Protein AF-A0AAD8BWS2-F1 (afdb_mono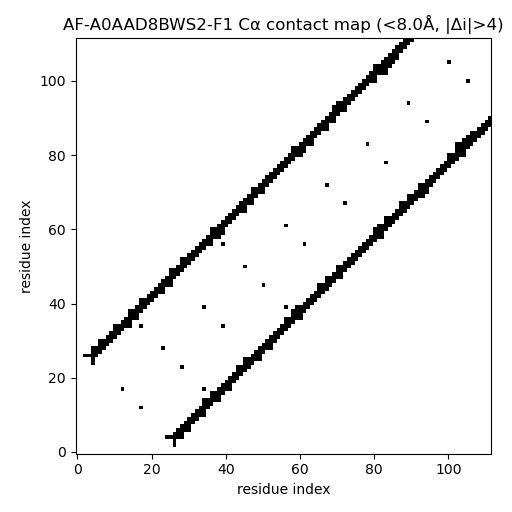mer)

Secondary structure (DSSP, 8-state):
------EEEEEEEESSEEEEEEEEEEEEEEEEEEEESSEEEEEEEEEEEEEEEEEEEEES-EEEEEEEESSSEEEEEEEEESSEEEEEEEESSSEEEEEEEESSSEEEEEE-

pLDDT: mean 70.52, std 8.8, range [29.48, 82.25]

Mean predicted aligned error: 7.91 Å

Radius of gyration: 13.61 Å; Cα contacts (8 Å, |Δi|>4): 308; chains: 1; bounding box: 42×24×35 Å

Sequence (112 aa):
MKCGVPTVLQTKTYGVSTVLQTKTYGVSTVLKTKTCGVQTVLQTKTYGVSTVLKTKTCGVPTVIQTKTCGVPTVLQTKTCGVSTVLQTKTCGVPIVLQTKTCGVPTVLQTKE

Organism: Biomphalaria pfeifferi (NCBI:txid112525)

Solvent-accessible surface area (backbone atoms only — not comparable to full-atom values): 5625 Å² total; per-residue (Å²): 133,86,71,83,47,58,67,49,78,45,81,46,77,48,65,77,38,76,48,80,47,79,47,79,49,50,53,32,38,41,40,38,40,38,41,39,30,52,36,39,39,39,40,40,38,40,38,33,52,39,37,40,40,39,41,38,41,34,39,36,43,36,39,38,40,39,40,42,39,35,45,47,36,40,41,37,41,36,41,31,27,60,22,37,40,38,40,40,39,41,61,51,70,76,46,80,48,79,47,78,50,76,48,66,75,43,80,46,79,47,78,87

Structure (mmCIF, N/CA/C/O backbone):
data_AF-A0AAD8BWS2-F1
#
_entry.id   AF-A0AAD8BWS2-F1
#
loop_
_atom_site.group_PDB
_atom_site.id
_atom_site.type_symbol
_atom_site.label_atom_id
_atom_site.label_alt_id
_atom_site.label_comp_id
_atom_site.label_asym_id
_atom_site.label_entity_id
_atom_site.label_seq_id
_atom_site.pdbx_PDB_ins_code
_atom_site.Cartn_x
_atom_site.Cartn_y
_atom_site.Cartn_z
_atom_site.occupancy
_atom_site.B_iso_or_equiv
_atom_site.auth_seq_id
_atom_site.auth_comp_id
_atom_site.auth_asym_id
_atom_site.auth_atom_id
_atom_site.pdbx_PDB_model_num
ATOM 1 N N . MET A 1 1 ? 24.644 -1.697 -3.549 1.00 29.48 1 MET A N 1
ATOM 2 C CA . MET A 1 1 ? 24.745 -0.515 -4.431 1.00 29.48 1 MET A CA 1
ATOM 3 C C . MET A 1 1 ? 23.506 0.348 -4.244 1.00 29.48 1 MET A C 1
ATOM 5 O O . MET A 1 1 ? 22.401 -0.124 -4.477 1.00 29.48 1 MET A O 1
ATOM 9 N N . LYS A 1 2 ? 23.683 1.568 -3.725 1.00 37.66 2 LYS A N 1
ATOM 10 C CA . LYS A 1 2 ? 22.640 2.598 -3.634 1.00 37.66 2 LYS A CA 1
ATOM 11 C C . LYS A 1 2 ? 22.512 3.248 -5.017 1.00 37.66 2 LYS A C 1
ATOM 13 O O . LYS A 1 2 ? 23.193 4.229 -5.280 1.00 37.66 2 LYS A O 1
ATOM 18 N N . CYS A 1 3 ? 21.686 2.707 -5.908 1.00 38.72 3 CYS A N 1
ATOM 19 C CA . CYS A 1 3 ? 21.147 3.547 -6.979 1.00 38.72 3 CYS A CA 1
ATOM 20 C C . CYS A 1 3 ? 20.150 4.488 -6.302 1.00 38.72 3 CYS A C 1
ATOM 22 O O . CYS A 1 3 ? 19.246 4.016 -5.616 1.00 38.72 3 CYS A O 1
ATOM 24 N N . GLY A 1 4 ? 20.395 5.797 -6.377 1.00 48.97 4 GLY A N 1
ATOM 25 C CA . GLY A 1 4 ? 19.571 6.812 -5.728 1.00 48.97 4 GLY A CA 1
ATOM 26 C C . GLY A 1 4 ? 18.121 6.675 -6.173 1.00 48.97 4 GLY A C 1
ATOM 27 O O . GLY A 1 4 ? 17.796 6.979 -7.313 1.00 48.97 4 GLY A O 1
ATOM 28 N N . VAL A 1 5 ? 17.268 6.174 -5.282 1.00 57.41 5 VAL A N 1
ATOM 29 C CA . VAL A 1 5 ? 15.840 6.001 -5.543 1.00 57.41 5 VAL A CA 1
ATOM 30 C C . VAL A 1 5 ? 15.141 7.278 -5.092 1.00 57.41 5 VAL A C 1
ATOM 32 O O . VAL A 1 5 ? 15.016 7.474 -3.878 1.00 57.41 5 VAL A O 1
ATOM 35 N N . PRO A 1 6 ? 14.672 8.160 -5.993 1.00 61.84 6 PRO A N 1
ATOM 36 C CA . PRO A 1 6 ? 13.713 9.193 -5.628 1.00 61.84 6 PRO A CA 1
ATOM 37 C C . PRO A 1 6 ? 12.476 8.536 -5.004 1.00 61.84 6 PRO A C 1
ATOM 39 O O . PRO A 1 6 ? 11.616 7.962 -5.677 1.00 61.84 6 PRO A O 1
ATOM 42 N N . THR A 1 7 ? 12.426 8.598 -3.675 1.00 66.94 7 THR A N 1
ATOM 43 C CA . THR A 1 7 ? 11.293 8.163 -2.866 1.00 66.94 7 THR A CA 1
ATOM 44 C C . THR A 1 7 ? 10.640 9.407 -2.303 1.00 66.94 7 THR A C 1
ATOM 46 O O . THR A 1 7 ? 11.205 10.083 -1.447 1.00 66.94 7 THR A O 1
ATOM 49 N N . VAL A 1 8 ? 9.444 9.719 -2.791 1.00 73.81 8 VAL A N 1
ATOM 50 C CA . VAL A 1 8 ? 8.647 10.821 -2.254 1.00 73.81 8 VAL A CA 1
ATOM 51 C C . VAL A 1 8 ? 7.618 10.231 -1.308 1.00 73.81 8 VAL A C 1
ATOM 53 O O . VAL A 1 8 ? 6.683 9.559 -1.745 1.00 73.81 8 VAL A O 1
ATOM 56 N N . LEU A 1 9 ? 7.789 10.500 -0.014 1.00 74.75 9 LEU A N 1
ATOM 57 C CA . LEU A 1 9 ? 6.851 10.101 1.025 1.00 74.75 9 LEU A CA 1
ATOM 58 C C . LEU A 1 9 ? 6.090 11.319 1.550 1.00 74.75 9 LEU A C 1
ATOM 60 O O . LEU A 1 9 ? 6.687 12.266 2.049 1.00 74.75 9 LEU A O 1
ATOM 64 N N . GLN A 1 10 ? 4.762 11.282 1.461 1.00 79.50 10 GLN A N 1
ATOM 65 C CA . GLN A 1 10 ? 3.889 12.282 2.072 1.00 79.50 10 GLN A CA 1
ATOM 66 C C . GLN A 1 10 ? 2.876 11.596 2.978 1.00 79.50 10 GLN A C 1
ATOM 68 O O . GLN A 1 10 ? 2.039 10.823 2.512 1.00 79.50 10 GLN A O 1
ATOM 73 N N . THR A 1 11 ? 2.925 11.915 4.267 1.00 73.25 11 THR A N 1
ATOM 74 C CA . THR A 1 11 ? 2.021 11.376 5.285 1.00 73.25 11 THR A CA 1
ATOM 75 C C . THR A 1 11 ? 1.293 12.509 5.988 1.00 73.25 11 THR A C 1
ATOM 77 O O . THR A 1 11 ? 1.924 13.431 6.497 1.00 73.25 11 THR A O 1
ATOM 80 N N . LYS A 1 12 ? -0.037 12.438 6.040 1.00 80.50 12 LYS A N 1
ATOM 81 C CA . LYS A 1 12 ? -0.853 13.280 6.920 1.00 80.50 12 LYS A CA 1
ATOM 82 C C . LYS A 1 12 ? -1.687 12.389 7.823 1.00 80.50 12 LYS A C 1
ATOM 84 O O . LYS A 1 12 ? -2.546 11.669 7.320 1.00 80.50 12 LYS A O 1
ATOM 89 N N . THR A 1 13 ? -1.451 12.491 9.121 1.00 70.38 13 THR A N 1
ATOM 90 C CA . THR A 1 13 ? -2.121 11.686 10.139 1.00 70.38 13 THR A CA 1
ATOM 91 C C . THR A 1 13 ? -2.913 12.586 11.069 1.00 70.38 13 THR A C 1
ATOM 93 O O . THR A 1 13 ? -2.386 13.577 11.563 1.00 70.38 13 THR A O 1
ATOM 96 N N . TYR A 1 14 ? -4.160 12.210 11.326 1.00 71.00 14 TYR A N 1
ATOM 97 C CA . TYR A 1 14 ? -5.024 12.827 12.323 1.00 71.00 14 TYR A CA 1
ATOM 98 C C . TYR A 1 14 ? -5.547 11.714 13.241 1.00 71.00 14 TYR A C 1
ATOM 100 O O . TYR A 1 14 ? -6.373 10.911 12.814 1.00 71.00 14 TYR A O 1
ATOM 108 N N . GLY A 1 15 ? -5.018 11.609 14.463 1.00 65.75 15 GLY A N 1
ATOM 109 C CA . GLY A 1 15 ? -5.381 10.568 15.434 1.00 65.75 15 GLY A CA 1
ATOM 110 C C . GLY A 1 15 ? -4.202 10.068 16.276 1.00 65.75 15 GLY A C 1
ATOM 111 O O . GLY A 1 15 ? -3.128 10.660 16.246 1.00 65.75 15 GLY A O 1
ATOM 112 N N . VAL A 1 16 ? -4.418 9.003 17.055 1.00 63.88 16 VAL A N 1
ATOM 113 C CA . VAL A 1 16 ? -3.568 8.642 18.211 1.00 63.88 16 VAL A CA 1
ATOM 114 C C . VAL A 1 16 ? -2.306 7.856 17.827 1.00 63.88 16 VAL A C 1
ATOM 116 O O . VAL A 1 16 ? -1.267 8.018 18.461 1.00 63.88 16 VAL A O 1
ATOM 119 N N . SER A 1 17 ? -2.349 7.004 16.797 1.00 67.75 17 SER A N 1
ATOM 120 C CA . SER A 1 17 ? -1.184 6.210 16.383 1.00 67.75 17 SER A CA 1
ATOM 121 C C . SER A 1 17 ? -1.214 5.802 14.912 1.00 67.75 17 SER A C 1
ATOM 123 O O . SER A 1 17 ? -2.202 5.279 14.393 1.00 67.75 17 SER A O 1
ATOM 125 N N . THR A 1 18 ? -0.095 6.022 14.217 1.00 68.81 18 THR A N 1
ATOM 126 C CA . THR A 1 18 ? 0.134 5.537 12.850 1.00 68.81 18 THR A CA 1
ATOM 127 C C . THR A 1 18 ? 1.527 4.944 12.732 1.00 68.81 18 THR A C 1
ATOM 129 O O . THR A 1 18 ? 2.516 5.619 13.000 1.00 68.81 18 THR A O 1
ATOM 132 N N . VAL A 1 19 ? 1.598 3.695 12.276 1.00 76.12 19 VAL A N 1
ATOM 133 C CA . VAL A 1 19 ? 2.853 3.018 11.947 1.00 76.12 19 VAL A CA 1
ATOM 134 C C . VAL A 1 19 ? 2.942 2.879 10.436 1.00 76.12 19 VAL A C 1
ATOM 136 O O . VAL A 1 19 ? 2.071 2.275 9.807 1.00 76.12 19 VAL A O 1
ATOM 139 N N . LEU A 1 20 ? 4.009 3.422 9.854 1.00 73.12 20 LEU A N 1
ATOM 140 C CA . LEU A 1 20 ? 4.304 3.298 8.435 1.00 73.12 20 LEU A CA 1
ATOM 141 C C . LEU A 1 20 ? 5.633 2.575 8.238 1.00 73.12 20 LEU A C 1
ATOM 143 O O . LEU A 1 20 ? 6.675 3.051 8.679 1.00 73.12 20 LEU A O 1
ATOM 147 N N . GLN A 1 21 ? 5.601 1.463 7.512 1.00 77.81 21 GLN A N 1
ATOM 148 C CA . GLN A 1 21 ? 6.803 0.774 7.059 1.00 77.81 21 GLN A CA 1
ATOM 149 C C . GLN A 1 21 ? 6.801 0.684 5.540 1.00 77.81 21 GLN A C 1
ATOM 151 O O . GLN A 1 21 ? 5.856 0.185 4.929 1.00 77.81 21 GLN A O 1
ATOM 156 N N . THR A 1 22 ? 7.882 1.161 4.931 1.00 71.50 22 THR A N 1
ATOM 157 C CA . THR A 1 22 ? 8.068 1.123 3.483 1.00 71.50 22 THR A CA 1
ATOM 158 C C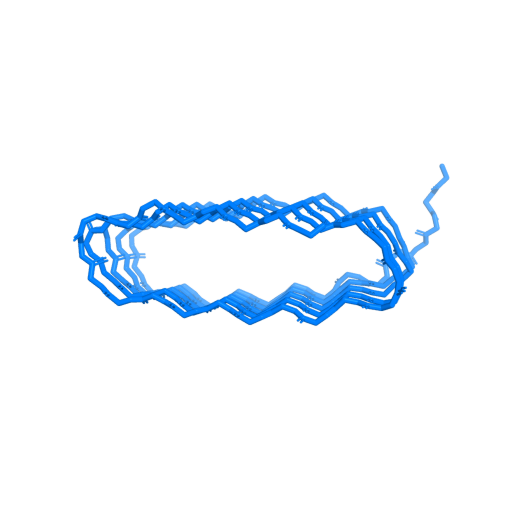 . THR A 1 22 ? 9.409 0.491 3.160 1.00 71.50 22 THR A C 1
ATOM 160 O O . THR A 1 22 ? 10.429 0.815 3.765 1.00 71.50 22 THR A O 1
ATOM 163 N N . LYS A 1 23 ? 9.402 -0.454 2.223 1.00 76.88 23 LYS A N 1
ATOM 164 C CA . LYS A 1 23 ? 10.612 -1.012 1.624 1.00 76.88 23 LYS A CA 1
ATOM 165 C C . LYS A 1 23 ? 10.458 -0.964 0.118 1.00 76.88 23 LYS A C 1
ATOM 167 O O . LYS A 1 23 ? 9.590 -1.635 -0.438 1.00 76.88 23 LYS A O 1
ATOM 172 N N . THR A 1 24 ? 11.327 -0.195 -0.513 1.00 69.25 24 THR A N 1
ATOM 173 C CA . THR A 1 24 ? 11.288 0.052 -1.947 1.00 69.25 24 THR A CA 1
ATOM 174 C C . THR A 1 24 ? 12.610 -0.358 -2.566 1.00 69.25 24 THR A C 1
ATOM 176 O O . THR A 1 24 ? 13.672 0.035 -2.087 1.00 69.25 24 THR A O 1
ATOM 179 N N . TYR A 1 25 ? 12.530 -1.122 -3.648 1.00 70.81 25 TYR A N 1
ATOM 180 C CA . TYR A 1 25 ? 13.660 -1.508 -4.481 1.00 70.81 25 TYR A CA 1
ATOM 181 C C . TYR A 1 25 ? 13.296 -1.166 -5.926 1.00 70.81 25 TYR A C 1
ATOM 183 O O . TYR A 1 25 ? 12.405 -1.787 -6.505 1.00 70.81 25 TYR A O 1
ATOM 191 N N . GLY A 1 26 ? 13.904 -0.124 -6.491 1.00 66.56 26 GLY A N 1
ATOM 192 C CA . GLY A 1 26 ? 13.385 0.450 -7.728 1.00 66.56 26 GLY A CA 1
ATOM 193 C C . GLY A 1 26 ? 13.991 1.784 -8.122 1.00 66.56 26 GLY A C 1
ATOM 194 O O . GLY A 1 26 ? 14.881 2.271 -7.439 1.00 66.56 26 GLY A O 1
ATOM 195 N N . VAL A 1 27 ? 13.495 2.377 -9.210 1.00 65.06 27 VAL A N 1
ATOM 196 C CA . VAL A 1 27 ? 13.990 3.668 -9.727 1.00 65.06 27 VAL A CA 1
ATOM 197 C C . VAL A 1 27 ? 13.170 4.840 -9.191 1.00 65.06 27 VAL A C 1
ATOM 199 O O . VAL A 1 27 ? 13.724 5.900 -8.940 1.00 65.06 27 VAL A O 1
ATOM 202 N N . SER A 1 28 ? 11.860 4.697 -8.982 1.00 69.00 28 SER A N 1
ATOM 203 C CA . SER A 1 28 ? 11.006 5.789 -8.495 1.00 69.00 28 SER A CA 1
ATOM 204 C C . SER A 1 28 ? 9.791 5.276 -7.729 1.00 69.00 28 SER A C 1
ATOM 206 O O . SER A 1 28 ? 9.070 4.382 -8.179 1.00 69.00 28 SER A O 1
ATOM 208 N N . THR A 1 29 ? 9.526 5.853 -6.554 1.00 71.38 29 THR A N 1
ATOM 209 C CA . THR A 1 29 ? 8.325 5.532 -5.768 1.00 71.38 29 THR A CA 1
ATOM 210 C C . THR A 1 29 ? 7.719 6.768 -5.136 1.00 71.38 29 THR A C 1
ATOM 212 O O . THR A 1 29 ? 8.390 7.547 -4.461 1.00 71.38 29 THR A O 1
ATOM 215 N N . VAL A 1 30 ? 6.411 6.921 -5.326 1.00 77.19 30 VAL A N 1
ATOM 216 C CA . VAL A 1 30 ? 5.624 7.971 -4.686 1.00 77.19 30 VAL A CA 1
ATOM 217 C C . VAL A 1 30 ? 4.606 7.318 -3.767 1.00 77.19 30 VAL A C 1
ATOM 219 O O . VAL A 1 30 ? 3.698 6.630 -4.235 1.00 77.19 30 VAL A O 1
ATOM 222 N N . LEU A 1 31 ? 4.733 7.574 -2.465 1.00 75.38 31 LEU A N 1
ATOM 223 C CA . LEU A 1 31 ? 3.762 7.160 -1.462 1.00 75.38 31 LEU A CA 1
ATOM 224 C C . LEU A 1 31 ? 3.059 8.381 -0.877 1.00 75.38 31 LEU A C 1
ATOM 226 O O . LEU A 1 31 ? 3.689 9.260 -0.286 1.00 75.38 31 LEU A O 1
ATOM 230 N N . LYS A 1 32 ? 1.733 8.416 -1.012 1.00 81.25 32 LYS A N 1
ATOM 231 C CA . LYS A 1 32 ? 0.885 9.409 -0.350 1.00 81.25 32 LYS A CA 1
ATOM 232 C C . LYS A 1 32 ? -0.105 8.712 0.564 1.00 81.25 32 LYS A C 1
ATOM 234 O O . LYS A 1 32 ? -0.979 7.989 0.089 1.00 81.25 32 LYS A O 1
ATOM 239 N N . THR A 1 33 ? -0.010 9.000 1.854 1.00 77.19 33 THR A N 1
ATOM 240 C CA . THR A 1 33 ? -0.869 8.425 2.885 1.00 77.19 33 THR A CA 1
ATOM 241 C C . THR A 1 33 ? -1.596 9.535 3.627 1.00 77.19 33 THR A C 1
ATOM 243 O O . THR A 1 33 ? -0.980 10.481 4.120 1.00 77.19 33 THR A O 1
ATOM 246 N N . LYS A 1 34 ? -2.919 9.422 3.721 1.00 80.88 34 LYS A N 1
ATOM 247 C CA . LYS A 1 34 ? -3.743 10.265 4.585 1.00 80.88 34 LYS A CA 1
ATOM 248 C C . LYS A 1 34 ? -4.561 9.384 5.518 1.00 80.88 34 LYS A C 1
ATOM 250 O O . LYS A 1 34 ? -5.423 8.649 5.052 1.00 80.88 34 LYS A O 1
ATOM 255 N N . THR A 1 35 ? -4.311 9.483 6.810 1.00 72.38 35 THR A N 1
ATOM 256 C CA . THR A 1 35 ? -4.933 8.669 7.858 1.00 72.38 35 THR A CA 1
ATOM 257 C C . THR A 1 35 ? -5.721 9.563 8.809 1.00 72.38 35 THR A C 1
ATOM 259 O O . THR A 1 35 ? -5.265 10.643 9.186 1.00 72.38 35 THR A O 1
ATOM 262 N N . CYS A 1 36 ? -6.930 9.138 9.169 1.00 69.94 36 CYS A N 1
ATOM 263 C CA . CYS A 1 36 ? -7.813 9.839 10.099 1.00 69.94 36 CYS A CA 1
ATOM 264 C C . CYS A 1 36 ? -8.460 8.822 11.056 1.00 69.94 36 CYS A C 1
ATOM 266 O O . CYS A 1 36 ? -9.438 8.182 10.689 1.00 69.94 36 CYS A O 1
ATOM 268 N N . GLY A 1 37 ? -7.905 8.612 12.251 1.00 68.50 37 GLY A N 1
ATOM 269 C CA . GLY A 1 37 ? -8.377 7.589 13.193 1.00 68.50 37 GLY A CA 1
ATOM 270 C C . GLY A 1 37 ? -7.344 7.174 14.248 1.00 68.50 37 GLY A C 1
ATOM 271 O O . GLY A 1 37 ? -6.187 7.575 14.201 1.00 68.50 37 GLY A O 1
ATOM 272 N N . VAL A 1 38 ? -7.766 6.373 15.226 1.00 66.69 38 VAL A N 1
ATOM 273 C CA . VAL A 1 38 ? -7.000 6.046 16.445 1.00 66.69 38 VAL A CA 1
ATOM 274 C C . VAL A 1 38 ? -5.803 5.122 16.178 1.00 66.69 38 VAL A C 1
ATOM 276 O O . VAL A 1 38 ? -4.739 5.377 16.731 1.00 66.69 38 VAL A O 1
ATOM 279 N N . GLN A 1 39 ? -5.925 4.095 15.324 1.00 71.44 39 GLN A N 1
ATOM 280 C CA . GLN A 1 39 ? -4.818 3.171 15.014 1.00 71.44 39 GLN A CA 1
ATOM 281 C C . GLN A 1 39 ? -4.784 2.791 13.530 1.00 71.44 39 GLN A C 1
ATOM 283 O O . GLN A 1 39 ? -5.712 2.152 13.029 1.00 71.44 39 GLN A O 1
ATOM 288 N N . THR A 1 40 ? -3.705 3.156 12.827 1.00 72.19 40 THR A N 1
ATOM 289 C CA . THR A 1 40 ? -3.431 2.675 11.461 1.00 72.19 40 THR A CA 1
ATOM 290 C C . THR A 1 40 ? -2.043 2.053 11.332 1.00 72.19 40 THR A C 1
ATOM 292 O O . THR A 1 40 ? -1.046 2.660 11.715 1.00 72.19 40 THR A O 1
ATOM 295 N N . VAL A 1 41 ? -1.966 0.877 10.711 1.00 78.62 41 VAL A N 1
ATOM 296 C CA . VAL A 1 41 ? -0.710 0.243 10.298 1.00 78.62 41 VAL A CA 1
ATOM 297 C C . VAL A 1 41 ? -0.690 0.128 8.779 1.00 78.62 41 VAL A C 1
ATOM 299 O O . VAL A 1 41 ? -1.569 -0.497 8.189 1.00 78.62 41 VAL A O 1
ATOM 302 N N . LEU A 1 42 ? 0.323 0.711 8.140 1.00 75.62 42 LEU A N 1
ATOM 303 C CA . LEU A 1 42 ? 0.556 0.594 6.703 1.00 75.62 42 LEU A CA 1
ATOM 304 C C . LEU A 1 42 ? 1.928 -0.035 6.453 1.00 75.62 42 LEU A C 1
ATOM 306 O O . LEU A 1 42 ? 2.957 0.520 6.839 1.00 75.62 42 LEU A O 1
ATOM 310 N N . GLN A 1 43 ? 1.942 -1.181 5.777 1.00 81.12 43 GLN A N 1
ATOM 311 C CA . GLN A 1 43 ? 3.161 -1.850 5.332 1.00 81.12 43 GLN A CA 1
ATOM 312 C C . GLN A 1 43 ? 3.172 -1.936 3.812 1.00 81.12 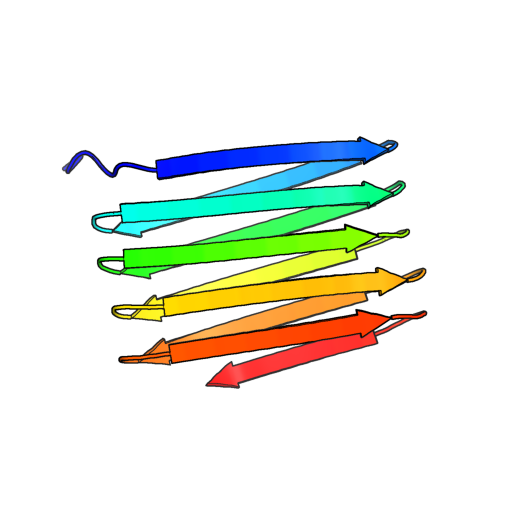43 GLN A C 1
ATOM 314 O O . GLN A 1 43 ? 2.291 -2.540 3.205 1.00 81.12 43 GLN A O 1
ATOM 319 N N . THR A 1 44 ? 4.180 -1.335 3.191 1.00 75.69 44 THR A N 1
ATOM 320 C CA . THR A 1 44 ? 4.346 -1.339 1.736 1.00 75.69 44 THR A CA 1
ATOM 321 C C . THR A 1 44 ? 5.687 -1.950 1.367 1.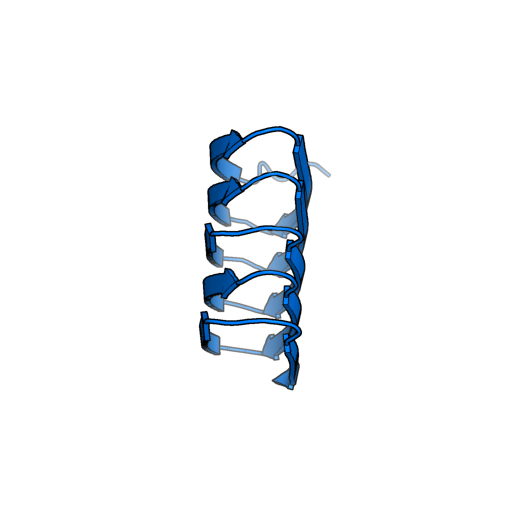00 75.69 44 THR A C 1
ATOM 323 O O . THR A 1 44 ? 6.733 -1.531 1.868 1.00 75.69 44 THR A O 1
ATOM 326 N N . LYS A 1 45 ? 5.659 -2.931 0.467 1.00 78.88 45 LYS A N 1
ATOM 327 C CA . LYS A 1 45 ? 6.844 -3.511 -0.154 1.00 78.88 45 LYS A CA 1
ATOM 328 C C . LYS A 1 45 ? 6.715 -3.397 -1.664 1.00 78.88 45 LYS A C 1
ATOM 330 O O . LYS A 1 45 ? 5.764 -3.921 -2.236 1.00 78.88 45 LYS A O 1
ATOM 335 N N . THR A 1 46 ? 7.675 -2.746 -2.295 1.00 72.00 46 THR A N 1
ATOM 336 C CA . THR A 1 46 ? 7.606 -2.435 -3.719 1.00 72.00 46 THR A CA 1
ATOM 337 C C . THR A 1 46 ? 8.908 -2.798 -4.409 1.00 72.00 46 THR A C 1
ATOM 339 O O . THR A 1 46 ? 9.987 -2.438 -3.936 1.00 72.00 46 THR A O 1
ATOM 342 N N . TYR A 1 47 ? 8.780 -3.501 -5.533 1.00 73.00 47 TYR A N 1
ATOM 343 C CA . TYR A 1 47 ? 9.866 -3.889 -6.425 1.00 73.00 47 TYR A CA 1
ATOM 344 C C . TYR A 1 47 ? 9.518 -3.455 -7.854 1.00 73.00 47 TYR A C 1
ATOM 346 O O . TYR A 1 47 ? 8.557 -3.970 -8.424 1.00 73.00 47 TYR A O 1
ATOM 354 N N . GLY A 1 48 ? 10.255 -2.504 -8.436 1.00 67.69 48 GLY A N 1
ATOM 355 C CA . GLY A 1 48 ? 9.976 -2.044 -9.804 1.00 67.69 48 GLY A CA 1
ATOM 356 C C . GLY A 1 4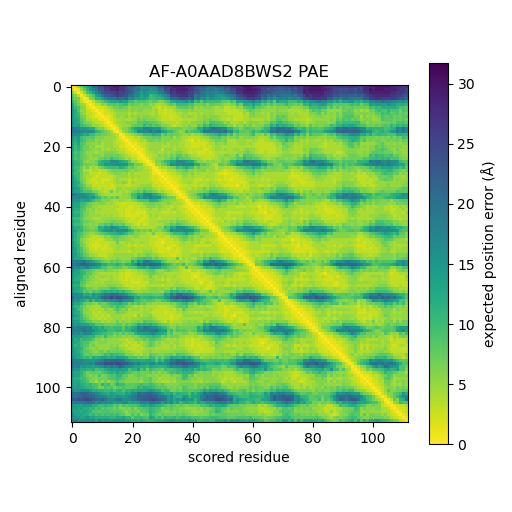8 ? 10.455 -0.632 -10.146 1.00 67.69 48 GLY A C 1
ATOM 357 O O . GLY A 1 48 ? 10.934 0.111 -9.298 1.00 67.69 48 GLY A O 1
ATOM 358 N N . VAL A 1 49 ? 10.331 -0.245 -11.416 1.00 65.38 49 VAL A N 1
ATOM 359 C CA . VAL A 1 49 ? 10.861 1.024 -11.951 1.00 65.38 49 VAL A CA 1
ATOM 360 C C . VAL A 1 49 ? 10.022 2.228 -11.509 1.00 65.38 49 VAL A C 1
ATOM 362 O O . VAL A 1 49 ? 10.595 3.204 -11.037 1.00 65.38 49 VAL A O 1
ATOM 365 N N . SER A 1 50 ? 8.688 2.140 -11.575 1.00 72.69 50 SER A N 1
ATOM 366 C CA . SER A 1 50 ? 7.780 3.248 -11.235 1.00 72.69 50 SER A CA 1
ATOM 367 C C . SER A 1 50 ? 6.543 2.751 -10.494 1.00 72.69 50 SER A C 1
ATOM 369 O O . SER A 1 50 ? 5.717 2.038 -11.065 1.00 72.69 50 SER A O 1
ATOM 371 N N . THR A 1 51 ? 6.397 3.142 -9.224 1.00 72.25 51 THR A N 1
ATOM 372 C CA . THR A 1 51 ? 5.216 2.814 -8.407 1.00 72.25 51 THR A CA 1
ATOM 373 C C . THR A 1 51 ? 4.601 4.056 -7.780 1.00 72.25 51 THR A C 1
ATOM 375 O O . THR A 1 51 ? 5.289 4.868 -7.157 1.00 72.25 51 THR A O 1
ATOM 378 N N . VAL A 1 52 ? 3.279 4.175 -7.896 1.00 77.88 52 VAL A N 1
ATOM 379 C CA . VAL A 1 52 ? 2.499 5.208 -7.212 1.00 77.88 52 VAL A CA 1
ATOM 380 C C . VAL A 1 52 ? 1.478 4.539 -6.305 1.00 77.88 52 VAL A C 1
ATOM 382 O O . VAL A 1 52 ? 0.574 3.854 -6.781 1.00 77.88 52 VAL A O 1
ATOM 385 N N . LEU A 1 53 ? 1.597 4.784 -5.001 1.00 75.94 53 LEU A N 1
ATOM 386 C CA . LEU A 1 53 ? 0.653 4.307 -3.998 1.00 75.94 53 LEU A CA 1
ATOM 387 C C . LEU A 1 53 ? -0.035 5.494 -3.320 1.00 75.94 53 LEU A C 1
ATOM 389 O O . LEU A 1 53 ? 0.610 6.392 -2.772 1.00 75.94 53 LEU A O 1
ATOM 393 N N . LYS A 1 54 ? -1.367 5.508 -3.374 1.00 82.25 54 LYS A N 1
ATOM 394 C CA . LYS A 1 54 ? -2.205 6.507 -2.705 1.00 82.25 54 LYS A CA 1
ATOM 395 C C . LYS A 1 54 ? -3.155 5.813 -1.744 1.00 82.25 54 LYS A C 1
ATOM 397 O O . LYS A 1 54 ? -4.083 5.141 -2.182 1.00 82.25 54 LYS A O 1
ATOM 402 N N . THR A 1 55 ? -2.977 6.062 -0.456 1.00 78.75 55 THR A N 1
ATOM 403 C CA . THR A 1 55 ? -3.783 5.460 0.604 1.00 78.75 55 THR A CA 1
ATOM 404 C C . THR A 1 55 ? -4.511 6.545 1.383 1.00 78.75 55 THR A C 1
ATOM 406 O O . THR A 1 55 ? -3.896 7.488 1.881 1.00 78.75 55 THR A O 1
ATOM 409 N N . LYS A 1 56 ? -5.833 6.422 1.506 1.00 80.19 56 LYS A N 1
ATOM 410 C CA . LYS A 1 56 ? -6.642 7.242 2.411 1.00 80.19 56 LYS A CA 1
ATOM 411 C C . LYS A 1 56 ? -7.414 6.332 3.354 1.00 80.19 56 LYS A C 1
ATOM 413 O O . LYS A 1 56 ? -8.212 5.536 2.877 1.00 80.19 56 LYS A O 1
ATOM 418 N N . THR A 1 57 ? -7.221 6.472 4.656 1.00 74.00 57 THR A N 1
ATOM 419 C CA . THR A 1 57 ? -7.943 5.681 5.659 1.00 74.00 57 THR A CA 1
ATOM 420 C C . THR A 1 57 ? -8.681 6.587 6.635 1.00 74.00 57 THR A C 1
ATOM 422 O O . THR A 1 57 ? -8.212 7.682 6.964 1.00 74.00 57 THR A O 1
ATOM 425 N N . CYS A 1 58 ? -9.853 6.141 7.075 1.00 71.62 58 CYS A N 1
ATOM 426 C CA . CYS A 1 58 ? -10.670 6.804 8.081 1.00 71.62 58 CYS A CA 1
ATOM 427 C C . CYS A 1 58 ? -11.245 5.757 9.056 1.00 71.62 58 CYS A C 1
ATOM 429 O O . CYS A 1 58 ? -11.814 4.771 8.609 1.00 71.62 58 CYS A O 1
ATOM 431 N N . GLY A 1 59 ? -11.122 5.939 10.369 1.00 65.88 59 GLY A N 1
ATOM 432 C CA . GLY A 1 59 ? -11.693 5.030 11.377 1.00 65.88 59 GLY A CA 1
ATOM 433 C C . GLY A 1 59 ? -10.674 4.196 12.171 1.00 65.88 59 GLY A C 1
ATOM 434 O O . GLY A 1 59 ? -9.482 4.500 12.186 1.00 65.88 59 GLY A O 1
ATOM 435 N N . VAL A 1 60 ? -11.152 3.207 12.935 1.00 68.12 60 VAL A N 1
ATOM 436 C CA . VAL A 1 60 ? -10.417 2.572 14.050 1.00 68.12 60 VAL A CA 1
ATOM 437 C C . VAL A 1 60 ? -10.732 1.086 14.150 1.00 68.12 60 VAL A C 1
ATOM 439 O O . VAL A 1 60 ? -11.891 0.827 14.413 1.00 68.12 60 VAL A O 1
ATOM 442 N N . PRO A 1 61 ? -9.783 0.128 14.134 1.00 71.06 61 PRO A N 1
ATOM 443 C CA . PRO A 1 61 ? -8.412 0.139 13.606 1.00 71.06 61 PRO A CA 1
ATOM 444 C C . PRO A 1 61 ? -8.328 -0.192 12.099 1.00 71.06 61 PRO A C 1
ATOM 446 O O . PRO A 1 61 ? -9.202 -0.840 11.531 1.00 71.06 61 PRO A O 1
ATOM 449 N N . THR A 1 62 ? -7.248 0.221 11.426 1.00 72.56 62 THR A N 1
ATOM 450 C CA . THR A 1 62 ? -6.985 -0.125 10.011 1.00 72.56 62 THR A CA 1
ATOM 451 C C . THR A 1 62 ? -5.595 -0.734 9.817 1.00 72.56 62 THR A C 1
ATOM 453 O O . THR A 1 62 ? -4.5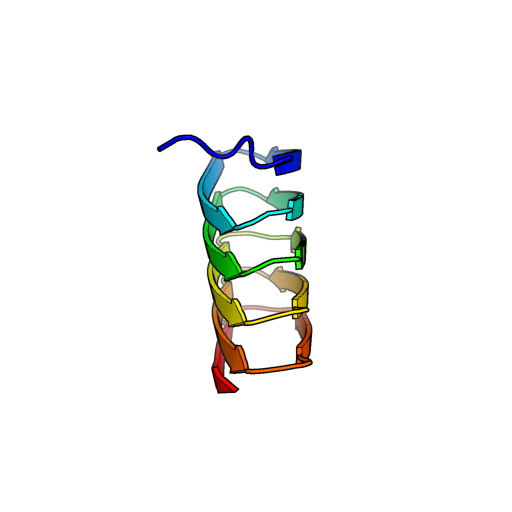95 -0.150 10.228 1.00 72.56 62 THR A O 1
ATOM 456 N N . VAL A 1 63 ? -5.510 -1.871 9.126 1.00 77.88 63 VAL A N 1
ATOM 457 C CA . VAL A 1 63 ? -4.260 -2.511 8.702 1.00 77.88 63 VAL A CA 1
ATOM 458 C C . VAL A 1 63 ? -4.258 -2.649 7.186 1.00 77.88 63 VAL A C 1
ATOM 460 O O . VAL A 1 63 ? -5.162 -3.240 6.605 1.00 77.88 63 VAL A O 1
ATOM 463 N N . ILE A 1 64 ? -3.232 -2.118 6.529 1.00 75.81 64 ILE A N 1
ATOM 464 C CA . ILE A 1 64 ? -3.059 -2.233 5.080 1.00 75.81 64 ILE A CA 1
ATOM 465 C C . ILE A 1 64 ? -1.681 -2.817 4.802 1.00 75.81 64 ILE A C 1
ATOM 467 O O . ILE A 1 64 ? -0.663 -2.270 5.229 1.00 75.81 64 ILE A O 1
ATOM 471 N N . GLN A 1 65 ? -1.653 -3.918 4.059 1.00 81.50 65 GLN A N 1
ATOM 472 C CA . GLN A 1 65 ? -0.434 -4.509 3.532 1.00 81.50 65 GLN A CA 1
ATOM 473 C C . GLN A 1 65 ? -0.472 -4.506 2.012 1.00 81.50 65 GLN A C 1
ATOM 475 O O . GLN A 1 65 ? -1.406 -5.002 1.384 1.00 81.50 65 GLN A O 1
ATOM 480 N N . THR A 1 66 ? 0.584 -3.974 1.420 1.00 77.69 66 THR A N 1
ATOM 481 C CA . THR A 1 66 ? 0.725 -3.866 -0.024 1.00 77.69 66 THR A CA 1
ATOM 482 C C . THR A 1 66 ? 2.058 -4.463 -0.439 1.00 77.69 66 THR A C 1
ATOM 484 O O . THR A 1 66 ? 3.111 -4.062 0.060 1.00 77.69 66 THR A O 1
ATOM 487 N N . LYS A 1 67 ? 2.017 -5.418 -1.368 1.00 79.19 67 LYS A N 1
ATOM 488 C CA . LYS A 1 67 ? 3.194 -5.972 -2.040 1.00 79.19 67 LYS A CA 1
ATOM 489 C C . LYS A 1 67 ? 3.026 -5.813 -3.544 1.00 79.19 67 LYS A C 1
ATOM 491 O O . LYS A 1 67 ? 2.139 -6.433 -4.121 1.00 79.19 67 LYS A O 1
ATOM 496 N N . THR A 1 68 ? 3.883 -5.017 -4.166 1.00 72.38 68 THR A N 1
ATOM 497 C CA . THR A 1 68 ? 3.871 -4.800 -5.617 1.00 72.38 68 THR A CA 1
ATOM 498 C C . THR A 1 68 ? 5.192 -5.243 -6.238 1.00 72.38 68 THR A C 1
ATOM 500 O O . THR A 1 68 ? 6.267 -4.962 -5.697 1.00 72.38 68 THR A O 1
ATOM 503 N N . CYS A 1 69 ? 5.108 -5.958 -7.361 1.00 69.38 69 CYS A N 1
ATOM 504 C CA . CYS A 1 69 ? 6.246 -6.368 -8.183 1.00 69.38 69 CYS A CA 1
ATOM 505 C C . CYS A 1 69 ? 5.917 -6.112 -9.663 1.00 69.38 69 CYS A C 1
ATOM 507 O O . CYS A 1 69 ? 5.023 -6.759 -10.202 1.00 69.38 69 CYS A O 1
ATOM 509 N N . GLY A 1 70 ? 6.588 -5.166 -10.323 1.00 61.34 70 GLY A N 1
ATOM 510 C CA . GLY A 1 70 ? 6.304 -4.859 -11.732 1.00 61.34 70 GLY A CA 1
ATOM 511 C C . GLY A 1 70 ? 6.559 -3.412 -12.151 1.00 61.34 70 GLY A C 1
ATOM 512 O O . GLY A 1 70 ? 7.004 -2.576 -11.365 1.00 61.34 70 GLY A O 1
ATOM 513 N N . VAL A 1 71 ? 6.298 -3.117 -13.425 1.00 64.88 71 VAL A N 1
ATOM 514 C CA . VAL A 1 71 ? 6.511 -1.806 -14.062 1.00 64.88 71 VAL A CA 1
ATOM 515 C C . VAL A 1 71 ? 5.353 -1.526 -15.014 1.00 64.88 71 VAL A C 1
ATOM 517 O O . VAL A 1 71 ? 5.090 -2.390 -15.826 1.00 64.88 71 VAL A O 1
ATOM 520 N N . PRO A 1 72 ? 4.722 -0.344 -15.049 1.00 65.31 72 PRO A N 1
ATOM 521 C CA . PRO A 1 72 ? 4.379 0.533 -13.935 1.00 65.31 72 PRO A CA 1
ATOM 522 C C . PRO A 1 72 ? 3.189 -0.007 -13.114 1.00 65.31 72 PRO A C 1
ATOM 524 O O . PRO A 1 72 ? 2.317 -0.709 -13.631 1.00 65.31 72 PRO A O 1
ATOM 527 N N . THR A 1 73 ? 3.124 0.371 -11.833 1.00 69.88 73 THR A N 1
ATOM 528 C CA . THR A 1 73 ? 1.999 0.030 -10.943 1.00 69.88 73 THR A CA 1
ATOM 529 C C . THR A 1 73 ? 1.395 1.278 -10.310 1.00 69.88 73 THR A C 1
ATOM 531 O O . THR A 1 73 ? 2.099 2.079 -9.684 1.00 69.88 73 THR A O 1
ATOM 534 N N . VAL A 1 74 ? 0.074 1.419 -10.419 1.00 76.00 74 VAL A N 1
ATOM 535 C CA . VAL A 1 74 ? -0.695 2.446 -9.708 1.00 76.00 74 VAL A CA 1
ATOM 536 C C . VAL A 1 74 ? -1.707 1.761 -8.802 1.00 76.00 74 VAL A C 1
ATOM 538 O O . VAL A 1 74 ? -2.595 1.059 -9.276 1.00 76.00 74 VAL A O 1
ATOM 541 N N . LEU A 1 75 ? -1.585 1.991 -7.495 1.00 75.50 75 LEU A N 1
ATOM 542 C CA . LEU A 1 75 ? -2.529 1.483 -6.506 1.00 75.50 75 LEU A CA 1
ATOM 543 C C . LEU A 1 75 ? -3.176 2.646 -5.754 1.00 75.50 75 LEU A C 1
ATOM 545 O O . LEU A 1 75 ? -2.498 3.520 -5.202 1.00 75.50 75 LEU A O 1
ATOM 549 N N . GLN A 1 76 ? -4.505 2.652 -5.726 1.00 81.00 76 GLN A N 1
ATOM 550 C CA . GLN A 1 76 ? -5.271 3.604 -4.939 1.00 81.00 76 GLN A CA 1
ATOM 551 C C . GLN A 1 76 ? -6.212 2.887 -3.979 1.00 81.00 76 GLN A C 1
ATOM 553 O O . GLN A 1 76 ? -7.167 2.236 -4.390 1.00 81.00 76 GLN A O 1
ATOM 558 N N . THR A 1 77 ? -5.993 3.118 -2.691 1.00 77.50 77 THR A N 1
ATOM 559 C CA . THR A 1 77 ? -6.775 2.530 -1.612 1.00 77.50 77 THR A CA 1
ATOM 560 C C . THR A 1 77 ? -7.513 3.616 -0.848 1.00 77.50 77 THR A C 1
ATOM 562 O O . THR A 1 77 ? -6.911 4.590 -0.385 1.00 77.50 77 THR A O 1
ATOM 565 N N . LYS A 1 78 ? -8.822 3.443 -0.671 1.00 78.06 78 LYS A N 1
ATOM 566 C CA . LYS A 1 78 ? -9.622 4.221 0.276 1.00 78.06 78 LYS A CA 1
ATOM 567 C C . LYS A 1 78 ? -10.334 3.285 1.242 1.00 78.06 78 LYS A C 1
ATOM 569 O O . LYS A 1 78 ? -11.096 2.443 0.793 1.00 78.06 78 LYS A O 1
ATOM 574 N N . THR A 1 79 ? -10.139 3.462 2.540 1.00 72.31 79 THR A N 1
ATOM 575 C CA . THR A 1 79 ? -10.860 2.706 3.569 1.00 72.31 79 THR A CA 1
ATOM 576 C C . THR A 1 79 ? -11.520 3.649 4.572 1.00 72.31 79 THR A C 1
ATOM 578 O O . THR A 1 79 ? -11.000 4.727 4.871 1.00 72.31 79 THR A O 1
ATOM 581 N N . CYS A 1 80 ? -12.687 3.264 5.071 1.00 68.00 80 CYS A N 1
ATOM 582 C CA . CYS A 1 80 ? -13.444 3.950 6.107 1.00 68.00 80 CYS A CA 1
ATOM 583 C C . CYS A 1 80 ? -14.085 2.878 7.014 1.00 68.00 80 CYS A C 1
ATOM 585 O O . CYS A 1 80 ? -14.675 1.962 6.464 1.00 68.00 80 CYS A O 1
ATOM 587 N N . GLY A 1 81 ? -13.992 2.904 8.348 1.00 66.06 81 GLY A N 1
ATOM 588 C CA . GLY A 1 81 ? -14.683 1.900 9.190 1.00 66.06 81 GLY A CA 1
ATOM 589 C C . GLY A 1 81 ? -14.067 1.601 10.563 1.00 66.06 81 GLY A C 1
ATOM 590 O O . GLY A 1 81 ? -13.012 2.126 10.905 1.00 66.06 81 GLY A O 1
ATOM 591 N N . VAL A 1 82 ? -14.733 0.748 11.360 1.00 61.31 82 VAL A N 1
ATOM 592 C CA . VAL A 1 82 ? -14.338 0.403 12.753 1.00 61.31 82 VAL A CA 1
ATOM 593 C C . VAL A 1 82 ? -13.472 -0.877 12.832 1.00 61.31 82 VAL A C 1
ATOM 595 O O . VAL A 1 82 ? -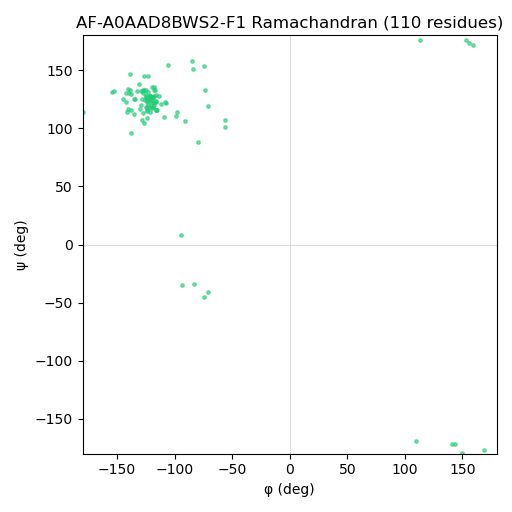13.217 -1.410 13.902 1.00 61.31 82 VAL A O 1
ATOM 598 N N . SER A 1 83 ? -13.036 -1.435 11.698 1.00 68.56 83 SER A N 1
ATOM 599 C CA . SER A 1 83 ? -11.981 -2.464 11.604 1.00 68.56 83 SER A CA 1
ATOM 600 C C . SER A 1 83 ? -11.768 -2.820 10.136 1.00 68.56 83 SER A C 1
ATOM 602 O O . SER A 1 83 ? -12.658 -3.380 9.504 1.00 68.56 83 SER A O 1
ATOM 604 N N . THR A 1 84 ? -10.612 -2.523 9.553 1.00 71.69 84 THR A N 1
ATOM 605 C CA . THR A 1 84 ? -10.356 -2.874 8.146 1.00 71.69 84 THR A CA 1
ATOM 606 C C . THR A 1 84 ? -8.982 -3.494 7.992 1.00 71.69 84 THR A C 1
ATOM 608 O O . THR A 1 84 ? -7.987 -2.880 8.365 1.00 71.69 84 THR A O 1
ATOM 611 N N . VAL A 1 85 ? -8.919 -4.688 7.405 1.00 75.81 85 VAL A N 1
ATOM 612 C CA . VAL A 1 85 ? -7.673 -5.334 6.989 1.00 75.81 85 VAL A CA 1
ATOM 613 C C . VAL A 1 85 ? -7.686 -5.458 5.471 1.00 75.81 85 VAL A C 1
ATOM 615 O O . VAL A 1 85 ? -8.514 -6.168 4.908 1.00 75.81 85 VAL A O 1
ATOM 618 N N . LEU A 1 86 ? -6.762 -4.774 4.800 1.00 75.62 86 LEU A N 1
ATOM 619 C CA . LEU A 1 86 ? -6.579 -4.889 3.357 1.00 75.62 86 LEU A CA 1
ATOM 620 C C . LEU A 1 86 ? -5.228 -5.522 3.048 1.00 75.62 86 LEU A C 1
ATOM 622 O O . LEU A 1 86 ? -4.191 -5.031 3.496 1.00 75.62 86 LEU A O 1
ATOM 626 N N . GLN A 1 87 ? -5.238 -6.572 2.233 1.00 80.50 87 GLN A N 1
ATOM 627 C CA . GLN A 1 87 ? -4.033 -7.160 1.665 1.00 80.50 87 GLN A CA 1
ATOM 628 C C . GLN A 1 87 ? -4.089 -7.101 0.146 1.00 80.50 87 GLN A C 1
ATOM 630 O O . GLN A 1 87 ? -4.987 -7.650 -0.485 1.00 80.50 87 GLN A O 1
ATOM 635 N N . THR A 1 88 ? -3.091 -6.462 -0.445 1.00 78.62 88 THR A N 1
ATOM 636 C CA . THR A 1 88 ? -2.961 -6.350 -1.893 1.00 78.62 88 THR A CA 1
ATOM 637 C C . THR A 1 88 ? -1.633 -6.943 -2.327 1.00 78.62 88 THR A C 1
ATOM 639 O O . THR A 1 88 ? -0.575 -6.526 -1.844 1.00 78.62 88 THR A O 1
ATOM 642 N N . LYS A 1 89 ? -1.685 -7.896 -3.258 1.00 78.75 89 LYS A N 1
ATOM 643 C CA . LYS A 1 89 ? -0.512 -8.430 -3.947 1.00 78.75 89 LYS A CA 1
ATOM 644 C C . LYS A 1 89 ? -0.709 -8.279 -5.450 1.00 78.75 89 LYS A C 1
ATOM 646 O O . LYS A 1 89 ? -1.700 -8.770 -5.966 1.00 78.75 89 LYS A O 1
ATOM 651 N N . THR A 1 90 ? 0.231 -7.638 -6.130 1.00 72.56 90 THR A N 1
ATOM 652 C CA . THR A 1 90 ? 0.193 -7.502 -7.592 1.00 72.56 90 THR A CA 1
ATOM 653 C C . THR A 1 90 ? 1.532 -7.898 -8.210 1.00 72.56 90 THR A C 1
ATOM 655 O O . THR A 1 90 ? 2.592 -7.572 -7.657 1.00 72.56 90 THR A O 1
ATOM 658 N N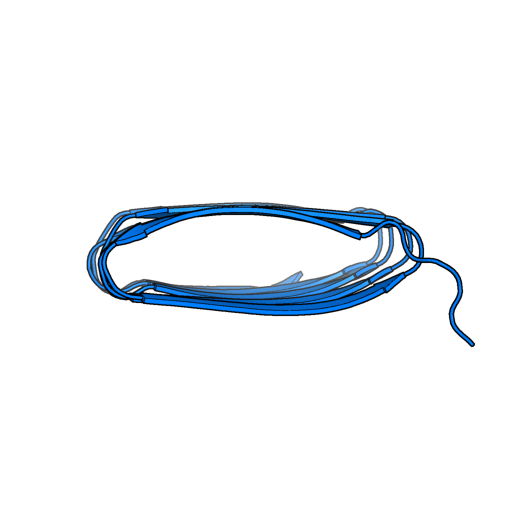 . CYS A 1 91 ? 1.489 -8.627 -9.331 1.00 71.12 91 CYS A N 1
ATOM 659 C CA . CYS A 1 91 ? 2.665 -9.044 -10.099 1.00 71.12 91 CYS A CA 1
ATOM 660 C C . CYS A 1 91 ? 2.439 -8.889 -11.619 1.00 71.12 91 CYS A C 1
ATOM 662 O O . CYS A 1 91 ? 1.604 -9.596 -12.165 1.00 71.12 91 CYS A O 1
ATOM 664 N N . GLY A 1 92 ? 3.182 -8.017 -12.322 1.00 59.97 92 GLY A N 1
ATOM 665 C CA . GLY A 1 92 ? 3.065 -7.872 -13.792 1.00 59.97 92 GLY A CA 1
ATOM 666 C C . GLY A 1 92 ? 3.153 -6.440 -14.349 1.00 59.97 92 GLY A C 1
ATOM 667 O O . GLY A 1 92 ? 3.496 -5.503 -13.626 1.00 59.97 92 GLY A O 1
ATOM 668 N N . VAL A 1 93 ? 2.870 -6.282 -15.653 1.00 65.56 93 VAL A N 1
ATOM 669 C CA . VAL A 1 93 ? 2.967 -5.030 -16.442 1.00 65.56 93 VAL A CA 1
ATOM 670 C C . VAL A 1 93 ? 1.758 -4.889 -17.387 1.00 65.56 93 VAL A C 1
ATOM 672 O O . VAL A 1 93 ? 1.523 -5.834 -18.139 1.00 65.56 93 VAL A O 1
ATOM 675 N N . PRO A 1 94 ? 1.073 -3.726 -17.481 1.00 60.22 94 PRO A N 1
ATOM 676 C CA . PRO A 1 94 ? 0.847 -2.687 -16.467 1.00 60.22 94 PRO A CA 1
ATOM 677 C C . PRO A 1 94 ? -0.344 -3.027 -15.546 1.00 60.22 94 PRO A C 1
ATOM 679 O O . PRO A 1 94 ? -1.301 -3.661 -15.978 1.00 60.22 94 PRO A O 1
ATOM 682 N N . ILE A 1 95 ? -0.312 -2.555 -14.290 1.00 66.75 95 ILE A N 1
ATOM 683 C CA . ILE A 1 95 ? -1.374 -2.824 -13.297 1.00 66.75 95 ILE A CA 1
ATOM 684 C C . ILE A 1 95 ? -1.930 -1.519 -12.719 1.00 66.75 95 ILE A C 1
ATOM 686 O O . ILE A 1 95 ? -1.186 -0.692 -12.176 1.00 66.75 95 ILE A O 1
ATOM 690 N N . VAL A 1 96 ? -3.255 -1.364 -12.787 1.00 73.44 96 VAL A N 1
ATOM 691 C CA . VAL A 1 96 ? -4.006 -0.278 -12.146 1.00 73.44 96 VAL A CA 1
ATOM 692 C C . VAL A 1 96 ? -5.069 -0.892 -11.251 1.00 73.44 96 VAL A C 1
ATOM 694 O O . VAL A 1 96 ? -6.068 -1.409 -11.737 1.00 73.44 96 VAL A O 1
ATOM 697 N N . LEU A 1 97 ? -4.875 -0.784 -9.937 1.00 72.88 97 LEU A N 1
ATOM 698 C CA . LEU A 1 97 ? -5.828 -1.305 -8.965 1.00 72.88 97 LEU A CA 1
ATOM 699 C C . LEU A 1 97 ? -6.418 -0.173 -8.122 1.00 72.88 97 LEU A C 1
ATOM 701 O O . LEU A 1 97 ? -5.710 0.692 -7.593 1.00 72.88 97 LEU A O 1
ATOM 705 N N . GLN A 1 98 ? -7.741 -0.191 -7.982 1.00 78.25 98 GLN A N 1
ATOM 706 C CA . GLN A 1 98 ? -8.474 0.730 -7.128 1.00 78.25 98 GLN A CA 1
ATOM 707 C C . GLN A 1 98 ? -9.327 -0.052 -6.135 1.00 78.25 98 GLN A C 1
ATOM 709 O O . GLN A 1 98 ? -10.138 -0.892 -6.509 1.00 78.25 98 GLN A O 1
ATOM 714 N N . THR A 1 99 ? -9.168 0.261 -4.855 1.00 74.38 99 THR A N 1
ATOM 715 C CA . THR A 1 99 ? -9.904 -0.384 -3.771 1.00 74.38 99 THR A CA 1
ATOM 716 C C . THR A 1 99 ? -10.622 0.671 -2.939 1.00 74.38 99 THR A C 1
ATOM 718 O O . THR A 1 99 ? -10.027 1.680 -2.551 1.00 74.38 99 THR A O 1
ATOM 721 N N . LYS A 1 100 ? -11.906 0.447 -2.644 1.00 72.25 100 LYS A N 1
ATOM 722 C CA . LYS A 1 100 ? -12.702 1.275 -1.729 1.00 72.25 100 LYS A CA 1
ATOM 723 C C . LYS A 1 100 ? -13.395 0.391 -0.690 1.00 72.25 100 LYS A C 1
ATOM 725 O O . LYS A 1 100 ? -14.056 -0.559 -1.085 1.00 72.25 100 LYS A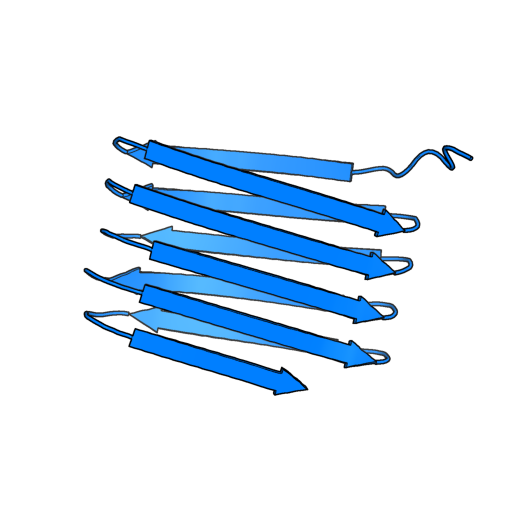 O 1
ATOM 730 N N . THR A 1 101 ? -13.325 0.735 0.596 1.00 61.50 101 THR A N 1
ATOM 731 C CA . THR A 1 101 ? -14.140 0.100 1.651 1.00 61.50 101 THR A CA 1
ATOM 732 C C . THR A 1 101 ? -14.673 1.106 2.670 1.00 61.50 101 THR A C 1
ATOM 734 O O . THR A 1 101 ? -14.043 2.127 2.941 1.00 61.50 101 THR A O 1
ATOM 737 N N . CYS A 1 102 ? -15.868 0.822 3.193 1.00 62.41 102 CYS A N 1
ATOM 738 C CA . CYS A 1 102 ? -16.612 1.613 4.174 1.00 62.41 102 CYS A CA 1
ATOM 739 C C . CYS A 1 102 ? -17.313 0.635 5.159 1.00 62.41 102 CYS A C 1
ATOM 741 O O . CYS A 1 102 ? -18.073 -0.197 4.677 1.00 62.41 102 CYS A O 1
ATOM 743 N N . GLY A 1 103 ? -17.088 0.694 6.482 1.00 52.16 103 GLY A N 1
ATOM 744 C CA . GLY A 1 103 ? -17.757 -0.134 7.519 1.00 52.16 103 GLY A CA 1
ATOM 745 C C . GLY A 1 103 ? -16.884 -1.155 8.294 1.00 52.16 103 GLY A C 1
ATOM 746 O O . GLY A 1 103 ? -15.691 -1.276 8.037 1.00 52.16 103 GLY A O 1
ATOM 747 N N . VAL A 1 104 ? -17.475 -1.852 9.287 1.00 56.03 104 VAL A N 1
ATOM 748 C CA . VAL A 1 104 ? -16.856 -2.777 10.293 1.00 56.03 104 VAL A CA 1
ATOM 749 C C . VAL A 1 104 ? -17.161 -4.260 9.975 1.00 56.03 104 VAL A C 1
ATOM 751 O O . VAL A 1 104 ? -18.257 -4.502 9.487 1.00 56.03 104 VAL A O 1
ATOM 754 N N . PRO A 1 105 ? -16.361 -5.269 10.387 1.00 57.00 105 PRO A N 1
ATOM 755 C CA . PRO A 1 105 ? -14.970 -5.505 10.030 1.00 57.00 105 PRO A CA 1
ATOM 756 C C . PRO A 1 105 ? -14.846 -6.031 8.585 1.00 57.00 105 PRO A C 1
ATOM 758 O O . PRO A 1 105 ? -15.543 -6.960 8.186 1.00 57.00 105 PRO A O 1
ATOM 761 N N . THR A 1 106 ? -13.934 -5.476 7.789 1.00 63.47 106 THR A N 1
ATOM 762 C CA . THR A 1 106 ? -13.725 -5.919 6.397 1.00 63.47 106 THR A CA 1
ATOM 763 C C . THR A 1 106 ? -12.324 -6.494 6.234 1.00 63.47 106 THR A C 1
ATOM 765 O O . THR A 1 106 ? -11.344 -5.762 6.380 1.00 63.47 106 THR A O 1
ATOM 768 N N . VAL A 1 107 ? -12.219 -7.789 5.918 1.00 70.56 107 VAL A N 1
ATOM 769 C CA . VAL A 1 107 ? -10.983 -8.393 5.400 1.00 70.56 107 VAL A CA 1
ATOM 770 C C . VAL A 1 107 ? -11.121 -8.461 3.890 1.00 70.56 107 VAL A C 1
ATOM 772 O O . VAL A 1 107 ? -11.983 -9.168 3.377 1.00 70.56 107 VAL A O 1
ATOM 775 N N . LEU A 1 108 ? -10.293 -7.704 3.178 1.00 73.88 108 LEU A N 1
ATOM 776 C CA . LEU A 1 108 ? -10.256 -7.737 1.724 1.00 73.88 108 LEU A CA 1
ATOM 777 C C . LEU A 1 108 ? -8.869 -8.176 1.272 1.00 73.88 108 LEU A C 1
ATOM 779 O O . LEU A 1 108 ? -7.855 -7.605 1.678 1.00 73.88 108 LEU A O 1
ATOM 783 N N . GLN A 1 109 ? -8.837 -9.200 0.428 1.00 77.56 109 GLN A N 1
ATOM 784 C CA . GLN A 1 109 ? -7.622 -9.675 -0.206 1.00 77.56 109 GLN A CA 1
ATOM 785 C C . GLN A 1 109 ? -7.776 -9.549 -1.714 1.00 77.56 109 GLN A C 1
ATOM 787 O O . GLN A 1 109 ? -8.717 -10.078 -2.300 1.00 77.56 109 GLN A O 1
ATOM 792 N N . THR A 1 110 ? -6.840 -8.848 -2.340 1.00 74.31 110 THR A N 1
ATOM 793 C CA . THR A 1 110 ? -6.791 -8.701 -3.792 1.00 74.31 110 THR A CA 1
ATOM 794 C C . THR A 1 110 ? -5.460 -9.230 -4.290 1.00 74.31 110 THR A C 1
ATOM 796 O O . THR A 1 110 ? -4.399 -8.851 -3.779 1.00 74.31 110 THR A O 1
ATOM 799 N N . LYS A 1 111 ? -5.529 -10.131 -5.267 1.00 74.44 111 LYS A N 1
ATOM 800 C CA . LYS A 1 111 ? -4.374 -10.710 -5.934 1.00 74.44 111 LYS A CA 1
ATOM 801 C C . LYS A 1 111 ? -4.578 -10.582 -7.439 1.00 74.44 111 LYS A C 1
ATOM 803 O O . LYS A 1 111 ? -5.551 -11.126 -7.948 1.00 74.44 111 LYS A O 1
ATOM 808 N N . GLU A 1 112 ? -3.664 -9.877 -8.090 1.00 65.12 112 GLU A N 1
ATOM 809 C CA . GLU A 1 112 ? -3.427 -9.955 -9.538 1.00 65.12 112 GLU A CA 1
ATOM 810 C C . GLU A 1 112 ? -2.085 -10.641 -9.781 1.00 65.12 112 GLU A C 1
ATOM 812 O O . GLU A 1 112 ? -1.080 -10.235 -9.136 1.00 65.12 112 GLU A O 1
#

Foldseek 3Di:
DCPPEAEAEAEAEAEADEAEAEAEDERYEYEHEYYAEHEEYEHEYYAYHEEYEAEYEAEAYEYEYYYEHEPYEYEYEYEAEHAEYEYEYEYYPDYYYYYYYHYPYDYYYYYD

Nearest PDB structures (foldseek):
  3jqy-assembly1_A  TM=4.992E-01  e=3.974E+00  Escherichia coli
  3jqy-assembly1_C  TM=4.909E-01  e=4.221E+00  Escherichia coli
  4opw-assembly2_B  TM=1.392E-01  e=8.822E-01  Parabacteroides merdae ATCC 43184